Protein AF-A0A183FS14-F1 (afdb_monomer)

Organism: Heligmosomoides polygyrus (NCBI:txid6339)

Solvent-accessible surface area (backbone atoms only — not comparable to full-atom values): 4833 Å² total; per-residue (Å²): 86,76,97,77,70,46,51,71,46,80,44,70,64,33,55,44,65,48,74,50,79,43,82,44,80,93,55,21,42,35,38,37,42,14,88,38,63,85,40,83,3,37,33,42,34,37,45,58,53,103,82,78,67,96,80,76,75,93,81,71,78,95,69,81,84,72,71,80,74,80,88,71,84,81,127

Secondary structure (DSSP, 8-state):
-GGGT-SEEEEEEE---EEEEEEETTTEEEEEEES-SSS-EEEEEEE--TTS-----S-----------------

pLDDT: mean 72.67, std 22.28, range [31.62, 94.56]

Radius of gyration: 14.02 Å; Cα contacts (8 Å, |Δi|>4): 116; chains: 1; bounding box: 28×30×36 Å

Foldseek 3Di:
DVVVPDFKDKDAFALDDDWDWDDDPQQKIKTKHDHHRRTGIMIMIGRDDPPDDPPPDVDDDPDDPPPPDDPDDDD

Nearest PDB structures (foldseek):
  7t3b-assembly1_E  TM=6.714E-01  e=7.541E-01  Homo sapiens
  6ces-assembly1_C  TM=4.257E-01  e=5.914E+00  Homo sapiens

Sequence (75 aa):
MKRRRVEVLCLQETRWKGVKAKEMGERVKLFYNGEDTKGNGAGIAIAESQGFGSCCSKDKRPHHVTAAGYEGSLL

Mean predicted aligned error: 11.92 Å

Structure (mmCIF, N/CA/C/O backbone):
data_AF-A0A183FS14-F1
#
_entry.id   AF-A0A183FS14-F1
#
loop_
_atom_site.group_PDB
_atom_site.id
_atom_site.type_symbol
_atom_site.label_atom_id
_atom_site.label_alt_id
_atom_site.label_comp_id
_atom_site.label_asym_id
_atom_site.label_entity_id
_atom_site.label_seq_id
_atom_site.pdbx_PDB_ins_code
_atom_site.Cartn_x
_atom_site.Cartn_y
_atom_site.Cartn_z
_atom_site.occupancy
_atom_site.B_iso_or_equiv
_atom_site.auth_seq_id
_atom_site.auth_comp_id
_atom_site.auth_asym_id
_atom_site.auth_atom_id
_atom_site.pdbx_PDB_model_num
ATOM 1 N N . MET A 1 1 ? -6.902 4.261 8.323 1.00 78.69 1 MET A N 1
ATOM 2 C CA . MET A 1 1 ? -8.115 3.447 8.563 1.00 78.69 1 MET A CA 1
ATOM 3 C C . MET A 1 1 ? -8.878 3.890 9.812 1.00 78.69 1 MET A C 1
ATOM 5 O O . MET A 1 1 ? -10.054 4.189 9.672 1.00 78.69 1 MET A O 1
ATOM 9 N N . LYS A 1 2 ? -8.230 4.102 10.972 1.00 82.25 2 LYS A N 1
ATOM 10 C CA . LYS A 1 2 ? -8.883 4.523 12.235 1.00 82.25 2 LYS A CA 1
ATOM 11 C C . LYS A 1 2 ? -9.771 5.775 12.189 1.00 82.25 2 LYS A C 1
ATOM 13 O O . LYS A 1 2 ? -10.941 5.688 12.539 1.00 82.25 2 LYS A O 1
ATOM 18 N N . ARG A 1 3 ? -9.257 6.929 11.734 1.00 88.81 3 ARG A N 1
ATOM 19 C CA . ARG A 1 3 ? -10.021 8.203 11.737 1.00 88.81 3 ARG A CA 1
ATOM 20 C C . ARG A 1 3 ? -11.330 8.120 10.943 1.00 88.81 3 ARG A C 1
ATOM 22 O O . ARG A 1 3 ? -12.301 8.766 11.308 1.00 88.81 3 ARG A O 1
ATOM 29 N N . ARG A 1 4 ? -11.337 7.339 9.860 1.00 90.00 4 ARG A N 1
ATOM 30 C CA . ARG A 1 4 ? -12.497 7.154 8.974 1.00 90.00 4 ARG A CA 1
ATOM 31 C C . ARG A 1 4 ? -13.221 5.818 9.200 1.00 90.00 4 ARG A C 1
ATOM 33 O O . ARG A 1 4 ? -14.144 5.530 8.459 1.00 90.00 4 ARG A O 1
ATOM 40 N N . ARG A 1 5 ? -12.790 5.012 10.185 1.00 88.25 5 ARG A N 1
ATOM 41 C CA . ARG A 1 5 ? -13.297 3.655 10.480 1.00 88.25 5 ARG A CA 1
ATOM 42 C C . ARG A 1 5 ? -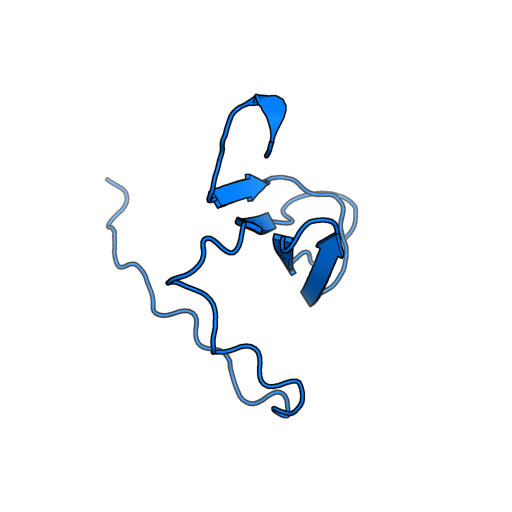13.425 2.763 9.233 1.00 88.25 5 ARG A C 1
ATOM 44 O O . ARG A 1 5 ? -14.411 2.068 9.051 1.00 88.25 5 ARG A O 1
ATOM 51 N N . VAL A 1 6 ? -12.417 2.820 8.366 1.00 87.44 6 VAL A N 1
ATOM 52 C CA . VAL A 1 6 ? -12.365 2.042 7.120 1.00 87.44 6 VAL A CA 1
ATOM 53 C C . VAL A 1 6 ? -11.776 0.665 7.411 1.00 87.44 6 VAL A C 1
ATOM 55 O O . VAL A 1 6 ? -10.674 0.601 7.957 1.00 87.44 6 VAL A O 1
ATOM 58 N N . GLU A 1 7 ? -12.481 -0.400 7.031 1.00 89.56 7 GLU A N 1
ATOM 59 C CA . GLU A 1 7 ? -12.016 -1.787 7.189 1.00 89.56 7 GLU A CA 1
ATOM 60 C C . GLU A 1 7 ? -11.175 -2.267 6.001 1.00 89.56 7 GLU A C 1
ATOM 62 O O . GLU A 1 7 ? -10.197 -2.980 6.198 1.00 89.56 7 GLU A O 1
ATOM 67 N N . VAL A 1 8 ? -11.497 -1.825 4.782 1.00 90.81 8 VAL A N 1
ATOM 68 C CA . VAL A 1 8 ? -10.742 -2.148 3.564 1.00 90.81 8 VAL A CA 1
ATOM 69 C C . VAL A 1 8 ? -10.383 -0.866 2.827 1.00 90.81 8 VAL A C 1
ATOM 71 O O . VAL A 1 8 ? -11.247 -0.039 2.541 1.00 90.81 8 VAL A O 1
ATOM 74 N N . LEU A 1 9 ? -9.101 -0.689 2.521 1.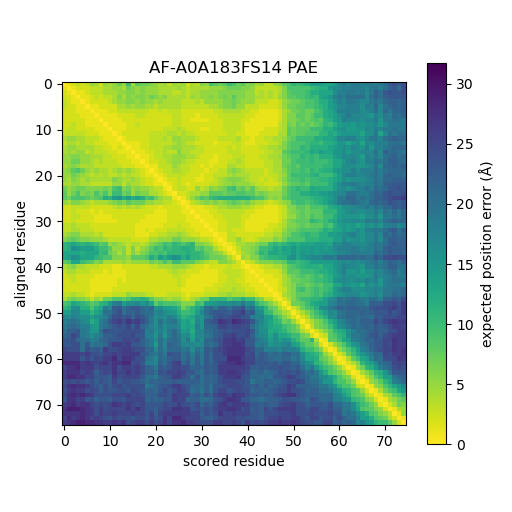00 92.69 9 LEU A N 1
ATOM 75 C CA . LEU A 1 9 ? -8.580 0.448 1.771 1.00 92.69 9 LEU A CA 1
ATOM 76 C C . LEU A 1 9 ? -7.842 -0.038 0.525 1.00 92.69 9 LEU A C 1
ATOM 78 O O . LEU A 1 9 ? -6.821 -0.710 0.642 1.00 92.69 9 LEU A O 1
ATOM 82 N N . CYS A 1 10 ? -8.316 0.371 -0.647 1.00 94.56 10 CYS A N 1
ATOM 83 C CA . CYS A 1 10 ? -7.618 0.170 -1.913 1.00 94.56 10 CYS A CA 1
ATOM 84 C C . CYS A 1 10 ? -6.740 1.386 -2.234 1.00 94.56 10 CYS A C 1
ATOM 86 O O . CYS A 1 10 ? -7.146 2.533 -2.039 1.00 94.56 10 CYS A O 1
ATOM 88 N N . LEU A 1 11 ? -5.535 1.127 -2.727 1.00 92.25 11 LEU A N 1
ATOM 89 C CA . LEU A 1 11 ? -4.537 2.105 -3.142 1.00 92.25 11 LEU A CA 1
ATOM 90 C C . LEU A 1 11 ? -4.187 1.818 -4.604 1.00 92.25 11 LEU A C 1
ATOM 92 O O . LEU A 1 11 ? -3.874 0.679 -4.939 1.00 92.25 11 LEU A O 1
ATOM 96 N N . GLN A 1 12 ? -4.238 2.833 -5.460 1.00 93.12 12 GLN A N 1
ATOM 97 C CA . GLN A 1 12 ? -3.877 2.744 -6.878 1.00 93.12 12 GLN A CA 1
ATOM 98 C C . GLN A 1 12 ? -2.745 3.718 -7.193 1.00 93.12 12 GLN A C 1
ATOM 100 O O . GLN A 1 12 ? -2.484 4.636 -6.410 1.00 93.12 12 GLN A O 1
ATOM 105 N N . GLU A 1 13 ? -2.073 3.495 -8.323 1.00 93.06 13 GLU A N 1
ATOM 106 C CA . GLU A 1 13 ? -0.921 4.285 -8.775 1.00 93.06 13 GLU A CA 1
ATOM 107 C C . GLU A 1 13 ? 0.183 4.397 -7.712 1.00 93.06 13 GLU A C 1
ATOM 109 O O . GLU A 1 13 ? 0.865 5.415 -7.556 1.00 93.06 13 GLU A O 1
ATOM 114 N N . THR A 1 14 ? 0.361 3.326 -6.936 1.00 90.38 14 THR A N 1
ATOM 115 C CA . THR A 1 14 ? 1.430 3.248 -5.947 1.00 90.38 14 THR A CA 1
ATOM 116 C C . THR A 1 14 ? 2.765 3.099 -6.666 1.00 90.38 14 THR A C 1
ATOM 118 O O . THR A 1 14 ? 2.919 2.295 -7.579 1.00 90.38 14 THR A O 1
ATOM 121 N N . ARG A 1 15 ? 3.770 3.855 -6.227 1.00 92.69 15 ARG A N 1
ATOM 122 C CA . ARG A 1 15 ? 5.145 3.769 -6.746 1.00 92.69 15 ARG A CA 1
ATOM 123 C C . ARG A 1 15 ? 5.957 2.694 -6.024 1.00 92.69 15 ARG A C 1
ATOM 125 O O . ARG A 1 15 ? 7.137 2.885 -5.728 1.00 92.69 15 ARG A O 1
ATOM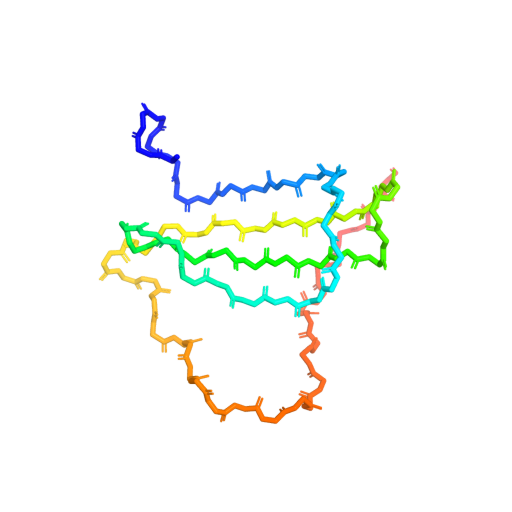 132 N N . TRP A 1 16 ? 5.298 1.611 -5.627 1.00 91.56 16 TRP A N 1
ATOM 133 C CA . TRP A 1 16 ? 5.901 0.535 -4.853 1.00 91.56 16 TRP A CA 1
ATOM 134 C C . TRP A 1 16 ? 6.322 -0.594 -5.776 1.00 91.56 16 TRP A C 1
ATOM 136 O O . TRP A 1 16 ? 5.529 -1.059 -6.579 1.00 91.56 16 TRP A O 1
ATOM 146 N N . LYS A 1 17 ? 7.554 -1.075 -5.604 1.00 91.38 17 LYS A N 1
ATOM 147 C CA . LYS A 1 17 ? 8.078 -2.205 -6.367 1.00 91.38 17 LYS A CA 1
ATOM 148 C C . LYS A 1 17 ? 7.983 -3.513 -5.578 1.00 91.38 17 LYS A C 1
ATOM 150 O O . LYS A 1 17 ? 8.327 -3.567 -4.393 1.00 91.38 17 LYS A O 1
ATOM 155 N N . GLY A 1 18 ? 7.601 -4.577 -6.273 1.00 90.50 18 GLY A N 1
ATOM 156 C CA . GLY A 1 18 ? 7.513 -5.950 -5.795 1.00 90.50 18 GLY A CA 1
ATOM 157 C C . GLY A 1 18 ? 6.100 -6.384 -5.409 1.00 90.50 18 GLY A C 1
ATOM 158 O O . GLY A 1 18 ? 5.154 -5.601 -5.416 1.00 90.50 18 GLY A O 1
ATOM 159 N N . VAL A 1 19 ? 5.996 -7.659 -5.030 1.00 92.81 19 VAL A N 1
ATOM 160 C CA . VAL A 1 19 ? 4.778 -8.284 -4.506 1.00 92.81 19 VAL A CA 1
ATOM 161 C C . VAL A 1 19 ? 5.030 -8.687 -3.061 1.00 92.81 19 VAL A C 1
ATOM 163 O O . VAL A 1 19 ? 5.957 -9.456 -2.791 1.00 92.81 19 VAL A O 1
ATOM 166 N N . LYS A 1 20 ? 4.249 -8.159 -2.114 1.00 91.19 20 LYS A N 1
ATOM 167 C CA . LYS A 1 20 ? 4.460 -8.459 -0.690 1.00 91.19 20 LYS A CA 1
ATOM 168 C C . LYS A 1 20 ? 3.188 -8.323 0.137 1.00 91.19 20 LYS A C 1
ATOM 170 O O . LYS A 1 20 ? 2.340 -7.475 -0.128 1.00 91.19 20 LYS A O 1
ATOM 175 N N . ALA A 1 21 ? 3.121 -9.125 1.195 1.00 89.62 21 ALA A N 1
ATOM 176 C CA . ALA A 1 21 ? 2.204 -8.948 2.311 1.00 89.62 21 ALA A CA 1
ATOM 177 C C . ALA A 1 21 ? 2.982 -8.417 3.523 1.00 89.62 21 ALA A C 1
ATOM 179 O O . ALA A 1 21 ? 4.039 -8.947 3.879 1.00 89.62 21 ALA A O 1
ATOM 180 N N . LYS A 1 22 ? 2.481 -7.358 4.151 1.00 87.31 22 LYS A N 1
ATOM 181 C CA . LYS A 1 22 ? 3.088 -6.722 5.319 1.00 87.31 22 LYS A CA 1
ATOM 182 C C . LYS A 1 22 ? 2.021 -6.459 6.369 1.00 87.31 22 LYS A C 1
ATOM 184 O O . LYS A 1 22 ? 1.042 -5.774 6.097 1.00 87.31 22 LYS A O 1
ATOM 189 N N . GLU A 1 23 ? 2.244 -6.938 7.587 1.00 87.00 23 GLU A N 1
ATOM 190 C CA . GLU A 1 23 ? 1.491 -6.452 8.740 1.00 87.00 23 GLU A CA 1
ATOM 191 C C . GLU A 1 23 ? 1.945 -5.023 9.048 1.00 87.00 23 GLU A C 1
ATOM 193 O O . GLU A 1 23 ? 3.110 -4.741 9.345 1.00 87.00 23 GLU A O 1
ATOM 198 N N . MET A 1 24 ? 1.012 -4.101 8.884 1.00 80.56 24 MET A N 1
ATOM 199 C CA . MET A 1 24 ? 1.080 -2.755 9.409 1.00 80.56 24 MET A CA 1
ATOM 200 C C . MET A 1 24 ? 0.490 -2.793 10.827 1.00 80.56 24 MET A C 1
ATOM 202 O O . MET A 1 24 ? -0.340 -3.646 11.146 1.00 80.56 24 MET A O 1
ATOM 206 N N . GLY A 1 25 ? 0.957 -1.912 11.713 1.00 79.94 25 GLY A N 1
ATOM 207 C CA . GLY A 1 25 ? 0.483 -1.874 13.099 1.00 79.94 25 GLY A CA 1
ATOM 208 C C . GLY A 1 25 ? -1.047 -1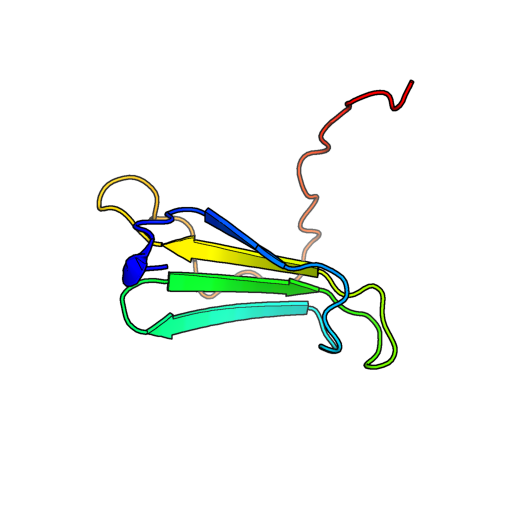.821 13.213 1.00 79.94 25 GLY A C 1
ATOM 209 O O . GLY A 1 25 ? -1.754 -1.553 12.247 1.00 79.94 25 GLY A O 1
ATOM 210 N N . GLU A 1 26 ? -1.565 -2.049 14.421 1.00 80.94 26 GLU A N 1
ATOM 211 C CA . GLU A 1 26 ? -3.012 -1.985 14.702 1.00 80.94 26 GLU A CA 1
ATOM 212 C C . GLU A 1 26 ? -3.844 -3.060 13.979 1.00 80.94 26 GLU A C 1
ATOM 214 O O . GLU A 1 26 ? -5.017 -2.836 13.689 1.00 80.94 26 GLU A O 1
ATOM 219 N N . ARG A 1 27 ? -3.252 -4.242 13.742 1.00 85.56 27 ARG A N 1
ATOM 220 C CA . ARG A 1 27 ? -3.892 -5.393 13.077 1.00 85.56 27 ARG A CA 1
ATOM 221 C C . ARG A 1 27 ? -4.349 -5.073 11.654 1.00 85.56 27 ARG A C 1
ATOM 223 O O . ARG A 1 27 ? -5.448 -5.429 11.246 1.00 85.56 27 ARG A O 1
ATOM 230 N N . VAL A 1 28 ? -3.516 -4.367 10.897 1.00 87.69 28 VAL A N 1
ATOM 231 C CA . VAL A 1 28 ? -3.791 -4.062 9.493 1.00 87.69 28 VAL A CA 1
ATOM 232 C C . VAL A 1 28 ? -2.841 -4.866 8.620 1.00 87.69 28 VAL A C 1
ATOM 234 O O . VAL A 1 28 ? -1.629 -4.783 8.777 1.00 87.69 28 VAL A O 1
ATOM 237 N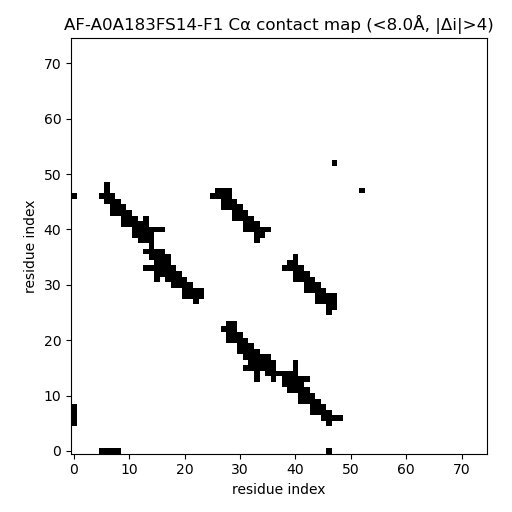 N . LYS A 1 29 ? -3.360 -5.619 7.657 1.00 90.56 29 LYS A N 1
ATOM 238 C CA . LYS A 1 29 ? -2.547 -6.328 6.662 1.00 90.56 29 LYS A CA 1
ATOM 239 C C . LYS A 1 29 ? -2.570 -5.564 5.348 1.00 90.56 29 LYS A C 1
ATOM 241 O O . LYS A 1 29 ? -3.637 -5.350 4.786 1.00 90.56 29 LYS A O 1
ATOM 246 N N . LEU A 1 30 ? -1.398 -5.149 4.874 1.00 91.25 30 LEU A N 1
ATOM 247 C CA . LEU A 1 30 ? -1.198 -4.520 3.572 1.00 91.25 30 LEU A CA 1
ATOM 248 C C . LEU A 1 30 ? -0.657 -5.548 2.581 1.00 91.25 30 LEU A C 1
ATOM 250 O O . LEU A 1 30 ? 0.426 -6.099 2.777 1.00 91.25 30 LEU A O 1
ATOM 254 N N . PHE A 1 31 ? -1.375 -5.733 1.488 1.00 92.69 31 PHE A N 1
ATOM 255 C CA . PHE A 1 31 ? -0.931 -6.451 0.305 1.00 92.69 31 PHE A CA 1
ATOM 256 C C . PHE A 1 31 ? -0.627 -5.429 -0.776 1.00 92.69 31 PHE A C 1
ATOM 258 O O . PHE A 1 31 ? -1.402 -4.491 -0.956 1.00 92.69 31 PHE A O 1
ATOM 265 N N . TYR A 1 32 ? 0.479 -5.582 -1.490 1.00 93.31 32 TYR A N 1
ATOM 266 C CA . TYR A 1 32 ? 0.749 -4.742 -2.648 1.00 93.31 32 TYR A CA 1
ATOM 267 C C . TYR A 1 32 ? 1.429 -5.518 -3.765 1.00 93.31 32 TYR A C 1
ATOM 269 O O . TYR A 1 32 ? 2.126 -6.507 -3.520 1.00 93.31 32 TYR A O 1
ATOM 277 N N . ASN A 1 33 ? 1.210 -5.030 -4.979 1.00 92.75 33 ASN A N 1
ATOM 278 C CA . ASN A 1 33 ? 1.876 -5.448 -6.196 1.00 92.75 33 ASN A CA 1
ATOM 279 C C . ASN A 1 33 ? 2.210 -4.195 -7.009 1.00 92.75 33 ASN A C 1
ATOM 281 O O . ASN A 1 33 ? 1.317 -3.408 -7.322 1.00 92.75 33 ASN A O 1
ATOM 285 N N . GLY A 1 34 ? 3.478 -4.023 -7.355 1.00 93.00 34 GLY A N 1
ATOM 286 C CA . GLY A 1 34 ? 3.873 -3.085 -8.393 1.00 93.00 34 GL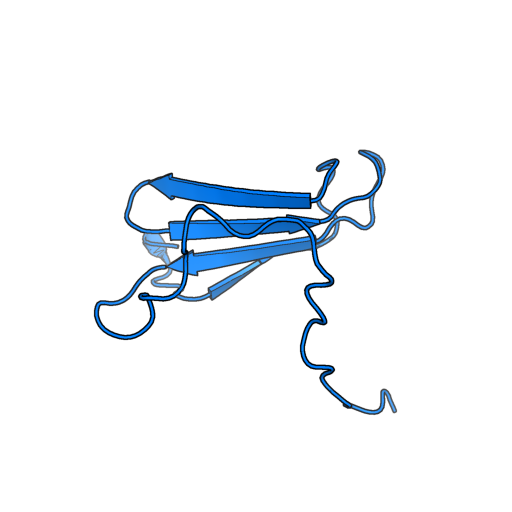Y A CA 1
ATOM 287 C C . GLY A 1 34 ? 5.161 -3.522 -9.075 1.00 93.00 34 GLY A C 1
ATOM 288 O O . GLY A 1 34 ? 6.048 -4.125 -8.468 1.00 93.00 34 GLY A O 1
ATOM 289 N N . GLU A 1 35 ? 5.24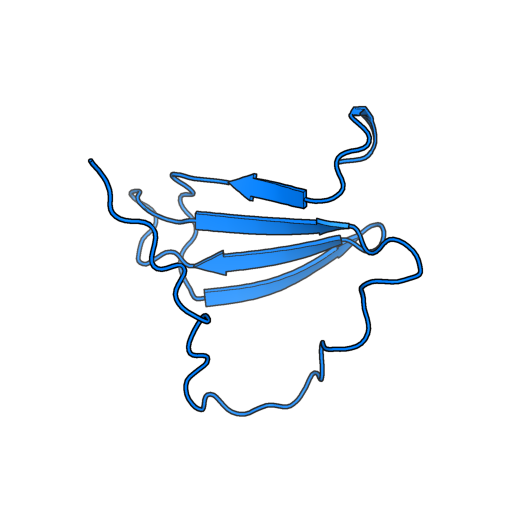5 -3.260 -10.370 1.00 87.12 35 GLU A N 1
ATOM 290 C CA . GLU A 1 35 ? 6.348 -3.716 -11.216 1.00 87.12 35 GLU A CA 1
ATOM 291 C C . GLU A 1 35 ? 7.555 -2.771 -11.134 1.00 87.12 35 GLU A C 1
ATOM 293 O O . GLU A 1 35 ? 8.711 -3.205 -11.041 1.00 87.12 35 GLU A O 1
ATOM 298 N N . ASP A 1 36 ? 7.287 -1.467 -11.074 1.00 84.94 36 ASP A N 1
ATOM 299 C CA . ASP A 1 36 ? 8.290 -0.420 -10.966 1.00 84.94 36 ASP A CA 1
ATOM 300 C C . ASP A 1 36 ? 7.871 0.694 -9.988 1.00 84.94 36 ASP A C 1
ATOM 302 O O . ASP A 1 36 ? 6.913 0.577 -9.228 1.00 84.94 36 ASP A O 1
ATOM 306 N N . THR A 1 37 ? 8.667 1.760 -9.927 1.00 83.06 37 THR A N 1
ATOM 307 C CA . THR A 1 37 ? 8.395 2.933 -9.084 1.00 83.06 37 THR A CA 1
ATOM 308 C C . THR A 1 37 ? 7.823 4.109 -9.879 1.00 83.06 37 THR A C 1
ATOM 310 O O . THR A 1 37 ? 7.740 5.222 -9.352 1.00 83.06 37 THR A O 1
ATOM 313 N N . LYS A 1 38 ? 7.463 3.898 -11.149 1.00 81.50 38 LYS A N 1
ATOM 314 C CA . LYS A 1 38 ? 7.002 4.945 -12.066 1.00 81.50 38 LYS A CA 1
ATOM 315 C C . LYS A 1 38 ? 5.475 5.047 -12.103 1.00 81.50 38 LYS A C 1
ATOM 317 O O . LYS A 1 38 ? 4.991 6.165 -12.275 1.00 81.50 38 LYS A O 1
ATOM 322 N N . GLY A 1 39 ? 4.737 3.963 -11.851 1.00 75.81 39 GLY A N 1
ATOM 323 C CA . GLY A 1 39 ? 3.267 3.974 -11.789 1.00 75.81 39 GLY A CA 1
ATOM 324 C C . GLY A 1 39 ? 2.650 2.576 -11.691 1.00 75.81 39 GLY A C 1
ATOM 325 O O . GLY A 1 39 ? 3.360 1.604 -11.442 1.00 75.81 39 GLY A O 1
ATOM 326 N N . ASN A 1 40 ? 1.328 2.474 -11.867 1.00 85.50 40 ASN A N 1
ATOM 327 C CA . ASN A 1 40 ? 0.571 1.224 -12.071 1.00 85.50 40 ASN A CA 1
ATOM 328 C C . ASN A 1 40 ? 0.521 0.238 -10.888 1.00 85.50 40 ASN A C 1
ATOM 330 O O . ASN A 1 40 ? -0.165 -0.783 -10.964 1.00 85.50 40 ASN A O 1
ATOM 334 N N . GLY A 1 41 ? 1.216 0.510 -9.784 1.00 92.12 41 GLY A N 1
ATOM 335 C CA . GLY A 1 41 ? 1.163 -0.345 -8.605 1.00 92.12 41 GLY A CA 1
ATOM 336 C C . GLY A 1 41 ? -0.179 -0.239 -7.879 1.00 92.12 41 GLY A C 1
ATOM 337 O O . GLY A 1 41 ? -0.737 0.850 -7.731 1.00 92.12 41 GLY A O 1
ATOM 338 N N . ALA A 1 42 ? -0.650 -1.347 -7.319 1.00 94.25 42 ALA A N 1
ATOM 339 C CA . ALA A 1 42 ? -1.856 -1.398 -6.503 1.00 94.25 42 ALA A CA 1
ATOM 340 C C . ALA A 1 42 ? -1.580 -2.003 -5.122 1.00 94.25 42 ALA A C 1
ATOM 342 O O . ALA A 1 42 ? -0.705 -2.855 -4.944 1.00 94.25 42 ALA A O 1
ATOM 343 N N . GLY A 1 43 ? -2.361 -1.579 -4.133 1.00 94.06 43 GLY A N 1
ATOM 344 C CA . GLY A 1 43 ? -2.317 -2.119 -2.78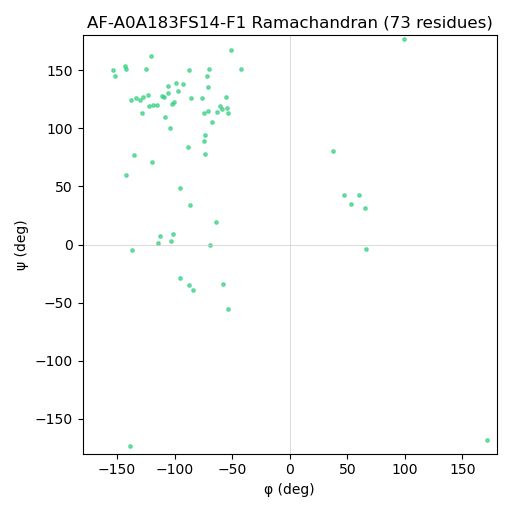3 1.00 94.06 43 GLY A CA 1
ATOM 345 C C . GLY A 1 43 ? -3.697 -2.231 -2.154 1.00 94.06 43 GLY A C 1
ATOM 346 O O . GLY A 1 43 ? -4.597 -1.453 -2.453 1.00 94.06 43 GLY A O 1
ATOM 347 N N . ILE A 1 44 ? -3.859 -3.197 -1.259 1.00 94.50 44 ILE A N 1
ATOM 348 C CA . ILE A 1 44 ? -5.070 -3.396 -0.466 1.00 94.50 44 ILE A CA 1
ATOM 349 C C . ILE A 1 44 ? -4.648 -3.522 0.987 1.00 94.50 44 ILE A C 1
ATOM 351 O O . ILE A 1 44 ? -3.830 -4.374 1.332 1.00 94.50 44 ILE A O 1
ATOM 355 N N . ALA A 1 45 ? -5.206 -2.677 1.843 1.00 93.00 45 ALA A N 1
ATOM 356 C CA . ALA A 1 45 ? -5.015 -2.759 3.276 1.00 93.00 45 ALA A CA 1
ATOM 357 C C . ALA A 1 45 ? -6.317 -3.178 3.956 1.00 93.00 45 ALA A C 1
ATOM 359 O O . ALA A 1 45 ? -7.358 -2.562 3.737 1.00 93.00 45 ALA A O 1
ATOM 360 N N . ILE A 1 46 ? -6.240 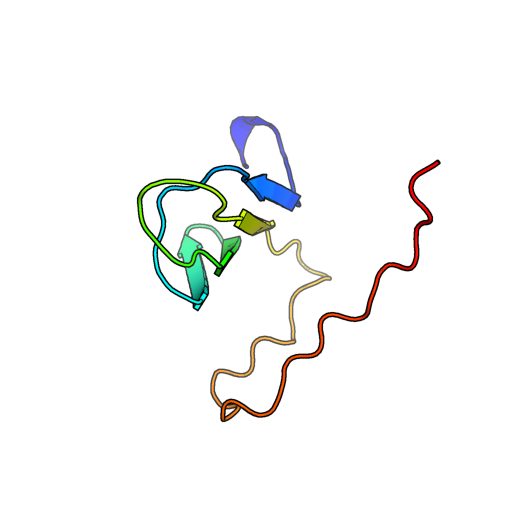-4.219 4.777 1.00 91.00 46 ILE A N 1
ATOM 361 C CA . ILE A 1 46 ? -7.380 -4.827 5.458 1.00 91.00 46 ILE A CA 1
ATOM 362 C C . ILE A 1 46 ? -7.144 -4.695 6.958 1.00 91.00 46 ILE A C 1
ATOM 364 O O . ILE A 1 46 ? -6.141 -5.195 7.469 1.00 91.00 46 ILE A O 1
ATOM 368 N N . ALA A 1 47 ? -8.043 -4.016 7.661 1.00 89.12 47 ALA A N 1
ATOM 369 C CA . ALA A 1 47 ? -8.087 -4.045 9.112 1.00 89.12 47 ALA A CA 1
ATOM 370 C C . ALA A 1 47 ? -8.713 -5.370 9.558 1.00 89.12 47 ALA A C 1
ATOM 372 O O . ALA A 1 47 ? -9.817 -5.717 9.144 1.00 89.12 47 ALA A O 1
ATOM 373 N N . GLU A 1 48 ? -8.022 -6.115 10.413 1.00 77.25 48 GLU A N 1
ATOM 374 C CA . GLU A 1 48 ? -8.587 -7.307 11.028 1.00 77.25 48 GLU A CA 1
ATOM 375 C C . GLU A 1 48 ? -9.604 -6.885 12.091 1.00 77.25 48 GLU A C 1
ATOM 377 O O . GLU A 1 48 ? -9.266 -6.629 13.253 1.00 77.25 48 GLU A O 1
ATOM 382 N N . SER A 1 49 ? -10.876 -6.817 11.698 1.00 66.69 49 SER A N 1
ATOM 383 C CA . SER A 1 49 ? -11.967 -6.952 12.657 1.00 66.69 49 SER A CA 1
ATOM 384 C C . SER A 1 49 ? -12.005 -8.406 13.144 1.00 66.69 49 SER A C 1
ATOM 386 O O . SER A 1 49 ? -11.555 -9.322 12.450 1.00 66.69 49 SER A O 1
ATOM 388 N N . GLN A 1 50 ? -12.469 -8.631 14.375 1.00 54.84 50 GLN A N 1
ATOM 389 C CA . GLN A 1 50 ? -12.324 -9.887 15.135 1.00 54.84 50 GLN A CA 1
ATOM 390 C C . GLN A 1 50 ? -13.033 -11.129 14.528 1.00 54.84 50 GLN A C 1
ATOM 392 O O . GLN A 1 50 ? -13.236 -12.109 15.235 1.00 54.84 50 GLN A O 1
ATOM 397 N N . GLY A 1 51 ? -13.377 -11.133 13.234 1.00 52.38 51 GLY A N 1
ATOM 398 C CA . GLY A 1 51 ? -14.023 -12.250 12.535 1.00 52.38 51 GLY A CA 1
ATOM 399 C C . GLY A 1 51 ? -13.490 -12.598 11.135 1.00 52.38 51 GLY A C 1
ATOM 400 O O . GLY A 1 51 ? -13.938 -13.598 10.588 1.00 52.38 51 GLY A O 1
ATOM 401 N N . PHE A 1 52 ? -12.542 -11.850 10.546 1.00 48.84 52 PHE A N 1
ATOM 402 C CA . PHE A 1 52 ? -12.145 -12.029 9.127 1.00 48.84 52 PHE A CA 1
ATOM 403 C C . PHE A 1 52 ? -10.713 -12.572 8.875 1.00 48.84 52 PHE A C 1
ATOM 405 O O . PHE A 1 52 ? -10.265 -12.611 7.733 1.00 48.84 52 PHE A O 1
ATOM 412 N N . GLY A 1 53 ? -9.959 -12.990 9.903 1.00 51.72 53 GLY A N 1
ATOM 413 C CA . GLY A 1 53 ? -8.483 -12.925 9.837 1.00 51.72 53 GLY A CA 1
ATOM 414 C C . GLY A 1 53 ? -7.612 -14.196 9.827 1.00 51.72 53 GLY A C 1
ATOM 415 O O . GLY A 1 53 ? -6.390 -14.048 9.803 1.00 51.72 53 GLY A O 1
ATOM 416 N N . SER A 1 54 ? -8.126 -15.434 9.847 1.00 56.72 54 SER A N 1
ATOM 417 C CA . SER A 1 54 ? -7.261 -16.623 10.060 1.00 56.72 54 SER A CA 1
ATOM 418 C C . SER A 1 54 ? -6.780 -17.348 8.788 1.00 56.72 54 SER A C 1
ATOM 420 O O . SER A 1 54 ? -6.823 -18.576 8.711 1.00 56.72 54 SER A O 1
ATOM 422 N N . CYS A 1 55 ? -6.256 -16.632 7.792 1.00 50.69 55 CYS A N 1
ATOM 423 C CA . CYS A 1 55 ? -5.481 -17.267 6.714 1.00 50.69 55 CYS A CA 1
ATOM 424 C C . CYS A 1 55 ? -4.289 -16.411 6.251 1.00 50.69 55 CYS A C 1
ATOM 426 O O . CYS A 1 55 ? -4.145 -16.050 5.090 1.00 50.69 55 CYS A O 1
ATOM 428 N N . CYS A 1 56 ? -3.368 -16.110 7.168 1.00 52.31 56 CYS A N 1
ATOM 429 C CA . CYS A 1 56 ? -1.996 -15.742 6.798 1.00 52.31 56 CYS A CA 1
ATOM 430 C C . CYS A 1 56 ? -1.021 -16.745 7.412 1.00 52.31 56 CYS A C 1
ATOM 432 O O . CYS A 1 56 ? -0.305 -16.445 8.365 1.00 52.31 56 CYS A O 1
ATOM 434 N N . SER A 1 57 ? -1.025 -17.965 6.872 1.00 47.09 57 SER A N 1
ATOM 435 C CA . SER A 1 57 ? 0.052 -18.927 7.096 1.00 47.09 57 SER A CA 1
ATOM 436 C C . SER A 1 57 ? 1.353 -18.320 6.568 1.00 47.09 57 SER A C 1
ATOM 438 O O . SER A 1 57 ? 1.446 -18.005 5.383 1.00 47.09 57 SER A O 1
ATOM 440 N N . LYS A 1 58 ? 2.344 -18.143 7.446 1.00 49.12 58 LYS A N 1
ATOM 441 C CA . LYS A 1 58 ? 3.659 -17.568 7.119 1.00 49.12 58 LYS A CA 1
ATOM 442 C C . LYS A 1 58 ? 4.540 -18.472 6.229 1.00 49.12 58 LYS A C 1
ATOM 444 O O . LYS A 1 58 ? 5.594 -18.025 5.808 1.00 49.12 58 LYS A O 1
ATOM 449 N N . ASP A 1 59 ? 4.077 -19.663 5.844 1.00 44.16 59 ASP A N 1
ATOM 450 C CA . ASP A 1 59 ? 4.847 -20.638 5.060 1.00 44.16 59 ASP A CA 1
ATOM 451 C C . ASP A 1 59 ? 4.035 -21.256 3.910 1.00 44.16 59 ASP A C 1
ATOM 453 O O . ASP A 1 59 ? 3.594 -22.404 3.976 1.00 44.16 59 ASP A O 1
ATOM 457 N N . LYS A 1 60 ? 3.847 -20.524 2.809 1.00 45.31 60 LYS A N 1
ATOM 458 C CA . LYS A 1 60 ? 3.531 -21.157 1.518 1.00 45.31 60 LYS A CA 1
ATOM 459 C C . LYS A 1 60 ? 4.489 -20.641 0.452 1.00 45.31 60 LYS A C 1
ATOM 461 O O . LYS A 1 60 ? 4.473 -19.467 0.097 1.00 45.31 60 LYS A O 1
ATOM 466 N N . ARG A 1 61 ? 5.336 -21.560 -0.029 1.00 41.34 61 ARG A N 1
ATOM 467 C CA . ARG A 1 61 ? 6.154 -21.447 -1.249 1.00 41.34 61 ARG A CA 1
ATOM 468 C C . ARG A 1 61 ? 5.337 -20.818 -2.390 1.00 41.34 61 ARG A C 1
ATOM 470 O O . ARG A 1 61 ? 4.122 -21.028 -2.416 1.00 41.34 61 ARG A O 1
ATOM 477 N N . PRO A 1 62 ? 5.964 -20.107 -3.345 1.00 44.47 62 PRO A N 1
ATOM 478 C CA . PRO A 1 62 ? 5.254 -19.404 -4.405 1.00 44.47 62 PRO A CA 1
ATOM 479 C C . PRO A 1 62 ? 4.720 -20.411 -5.429 1.00 44.47 62 PRO A C 1
ATOM 481 O O . PRO A 1 62 ? 5.289 -20.607 -6.495 1.00 44.47 62 PRO A O 1
ATOM 484 N N . HIS A 1 63 ? 3.620 -21.077 -5.104 1.00 41.59 63 HIS A N 1
ATOM 485 C CA . HIS A 1 63 ? 2.798 -21.755 -6.089 1.00 41.59 63 HIS A CA 1
ATOM 486 C C . HIS A 1 63 ? 1.566 -20.888 -6.291 1.00 41.59 63 HIS A C 1
ATOM 488 O O . HIS A 1 63 ? 0.676 -20.866 -5.448 1.00 41.59 63 HIS A O 1
ATOM 494 N N . HIS A 1 64 ? 1.608 -20.119 -7.380 1.00 39.75 64 HIS A N 1
ATOM 495 C CA . HIS A 1 64 ? 0.459 -19.586 -8.104 1.00 39.75 64 HIS A CA 1
ATOM 496 C C . HIS A 1 64 ? -0.718 -19.162 -7.207 1.00 39.75 64 HIS A C 1
ATOM 498 O O . HIS A 1 64 ? -1.703 -19.881 -7.047 1.00 39.75 64 HIS A O 1
ATOM 504 N N . VAL A 1 65 ? -0.628 -17.968 -6.613 1.00 42.19 65 VAL A N 1
ATOM 505 C CA . VAL A 1 65 ? -1.815 -17.322 -6.044 1.00 42.19 65 VAL A CA 1
ATOM 506 C C . VAL A 1 65 ? -2.636 -16.811 -7.223 1.00 42.19 65 VAL A C 1
ATOM 508 O O . VAL A 1 65 ? -2.443 -15.692 -7.691 1.00 42.19 65 VAL A O 1
ATOM 511 N N . THR A 1 66 ? -3.522 -17.657 -7.744 1.00 37.34 66 THR A N 1
ATOM 512 C CA . THR A 1 66 ? -4.595 -17.207 -8.627 1.00 37.34 66 THR A CA 1
ATOM 513 C C . THR A 1 66 ? -5.536 -16.375 -7.764 1.00 37.34 66 THR A C 1
ATOM 515 O O . THR A 1 66 ? -6.258 -16.914 -6.925 1.00 37.34 66 THR A O 1
ATOM 518 N N . ALA A 1 67 ? -5.487 -15.051 -7.920 1.00 40.53 67 ALA A N 1
ATOM 519 C CA . ALA A 1 67 ? -6.583 -14.201 -7.485 1.00 40.53 67 ALA A CA 1
ATOM 520 C C . ALA A 1 67 ? -7.843 -14.750 -8.162 1.00 40.53 67 ALA A C 1
ATOM 522 O O . ALA A 1 67 ? -7.880 -14.836 -9.388 1.00 40.53 67 ALA A O 1
ATOM 523 N N . ALA A 1 68 ? -8.817 -15.215 -7.377 1.00 37.22 68 ALA A N 1
ATOM 524 C CA . ALA A 1 68 ? -10.105 -15.625 -7.915 1.00 37.22 68 ALA A CA 1
ATOM 525 C C . ALA A 1 68 ? -10.638 -14.451 -8.746 1.00 37.22 68 ALA A C 1
ATOM 527 O O . ALA A 1 68 ? -10.838 -13.358 -8.213 1.00 37.22 68 ALA A O 1
ATOM 528 N N . GLY A 1 69 ? -10.731 -14.661 -10.061 1.00 31.62 69 GLY A N 1
ATOM 529 C CA . GLY A 1 69 ? -11.149 -13.644 -11.010 1.00 31.62 69 GLY A CA 1
ATOM 530 C C . GLY A 1 69 ? -12.508 -13.097 -10.604 1.00 31.62 69 GLY A C 1
ATOM 531 O O . GLY A 1 69 ? -13.452 -13.856 -10.395 1.00 31.62 69 GLY A O 1
ATOM 532 N N . TYR A 1 70 ? -12.599 -11.776 -10.484 1.00 32.38 70 TYR A N 1
ATOM 533 C CA . TYR A 1 70 ? -13.877 -11.123 -10.682 1.00 32.38 70 TYR A CA 1
ATOM 534 C C . TYR A 1 70 ? -14.109 -11.151 -12.201 1.00 32.38 70 TYR A C 1
ATOM 536 O O . TYR A 1 70 ? -13.343 -10.563 -12.960 1.00 32.38 70 TYR A O 1
ATOM 544 N N . GLU A 1 71 ? -15.112 -11.890 -12.667 1.00 37.84 71 GLU A N 1
ATOM 545 C CA . GLU A 1 71 ? -15.638 -11.692 -14.018 1.00 37.84 71 GLU A CA 1
ATOM 546 C C . GLU A 1 71 ? -16.723 -10.625 -13.922 1.00 37.84 71 GLU A C 1
ATOM 548 O O . GLU A 1 71 ? -17.903 -10.907 -13.730 1.00 37.84 71 GLU A O 1
ATOM 553 N N . GLY A 1 72 ? -16.297 -9.366 -13.957 1.00 32.06 72 GLY A N 1
ATOM 554 C CA . GLY A 1 72 ? -17.179 -8.244 -14.236 1.00 32.06 72 GLY A CA 1
ATOM 555 C C . GLY A 1 72 ? -16.844 -7.731 -15.624 1.00 32.06 72 GLY A C 1
ATOM 556 O O . GLY A 1 72 ? -15.771 -7.163 -15.813 1.00 32.06 72 GLY A O 1
ATOM 557 N N . SER A 1 73 ? -17.733 -7.946 -16.593 1.00 39.28 73 SER A N 1
ATOM 558 C CA . SER A 1 73 ? -17.634 -7.313 -17.907 1.00 39.28 73 SER A CA 1
ATOM 559 C C . SER A 1 73 ? -17.649 -5.793 -17.728 1.00 39.28 73 SER A C 1
ATOM 561 O O . SER A 1 73 ? -18.627 -5.231 -17.237 1.00 39.28 73 SER A O 1
ATOM 563 N N . LEU A 1 74 ? -16.556 -5.133 -18.111 1.00 38.12 74 LEU A N 1
ATOM 564 C CA . LEU A 1 74 ? -16.565 -3.705 -18.411 1.00 38.12 74 LEU A CA 1
ATOM 565 C C . LEU A 1 74 ? -17.488 -3.513 -19.624 1.00 38.12 74 LEU A C 1
ATOM 567 O O . LEU A 1 74 ? -17.200 -4.050 -20.693 1.00 38.12 74 LEU A O 1
ATOM 571 N N . LEU A 1 75 ? -18.614 -2.826 -19.417 1.00 37.00 75 LEU A N 1
ATOM 572 C CA . LEU A 1 75 ? -19.380 -2.202 -20.500 1.00 37.00 75 LEU A CA 1
ATOM 573 C C . LEU A 1 75 ? -18.561 -1.072 -21.130 1.00 37.00 75 LEU A C 1
ATOM 575 O O . LEU A 1 75 ? -17.869 -0.362 -20.361 1.00 37.00 75 LEU A O 1
#